Protein AF-A0A150WFU3-F1 (afdb_monomer)

Nearest PDB structures (foldseek):
  7fc0-assembly2_F  TM=8.686E-01  e=2.111E-09  Rugamonas rubra
  7tcw-assembly1_D  TM=7.951E-01  e=7.310E-10  Methylosinus trichosporium OB3b
  7dz9-assembly2_C  TM=8.161E-01  e=2.101E-08  Vibrio caribbeanicus ATCC BAA-2122
  7nmx-assembly1_A-2  TM=2.503E-01  e=7.842E+00  Homo sapiens

Organism: Bdellovibrio bacteriovorus (NCBI:txid959)

Radius of gyration: 17.4 Å; Cα contacts (8 Å, |Δi|>4): 232; chains: 1; bounding box: 44×39×45 Å

Mean predicted aligned error: 8.76 Å

Structure (mmCIF, N/CA/C/O backbone):
data_AF-A0A150WFU3-F1
#
_entry.id   AF-A0A150WFU3-F1
#
loop_
_atom_site.group_PDB
_atom_site.id
_atom_site.type_symbol
_atom_site.label_atom_id
_atom_site.label_alt_id
_atom_site.label_comp_id
_atom_site.label_asym_id
_atom_site.label_entity_id
_atom_site.label_seq_id
_atom_site.pdbx_PDB_ins_code
_atom_site.Cartn_x
_atom_site.Cartn_y
_atom_site.Cartn_z
_atom_site.occupancy
_atom_site.B_iso_or_equiv
_atom_site.auth_seq_id
_atom_site.auth_comp_id
_atom_site.auth_asym_id
_atom_site.auth_atom_id
_atom_site.pdbx_PDB_model_num
ATOM 1 N N . MET A 1 1 ? 6.825 17.235 -3.962 1.00 37.47 1 MET A N 1
ATOM 2 C CA . MET A 1 1 ? 6.723 15.772 -3.772 1.00 37.47 1 MET A CA 1
ATOM 3 C C . MET A 1 1 ? 7.008 15.110 -5.104 1.00 37.47 1 MET A C 1
ATOM 5 O O . MET A 1 1 ? 6.496 15.583 -6.111 1.00 37.47 1 MET A O 1
ATOM 9 N N . SER A 1 2 ? 7.904 14.128 -5.130 1.00 39.41 2 SER A N 1
ATOM 10 C CA . SER A 1 2 ? 8.397 13.499 -6.358 1.00 39.41 2 SER A CA 1
ATOM 11 C C . SER A 1 2 ? 7.244 12.846 -7.126 1.00 39.41 2 SER A C 1
ATOM 13 O O . SER A 1 2 ? 6.522 12.031 -6.564 1.00 39.41 2 SER A O 1
ATOM 15 N N . ASN A 1 3 ? 7.048 13.208 -8.396 1.00 45.44 3 ASN A N 1
ATOM 16 C CA . ASN A 1 3 ? 6.129 12.501 -9.288 1.00 45.44 3 ASN A CA 1
ATOM 17 C C . ASN A 1 3 ? 6.717 11.108 -9.563 1.00 45.44 3 ASN A C 1
ATOM 19 O O . ASN A 1 3 ? 7.566 10.947 -10.436 1.00 45.44 3 ASN A O 1
ATOM 23 N N . PHE A 1 4 ? 6.306 10.113 -8.775 1.00 53.28 4 PHE A N 1
ATOM 24 C CA . PHE A 1 4 ? 6.786 8.729 -8.865 1.00 53.28 4 PHE A CA 1
ATOM 25 C C . PHE A 1 4 ? 6.293 7.995 -10.124 1.00 53.28 4 PHE A C 1
ATOM 27 O O . PHE A 1 4 ? 6.728 6.880 -10.384 1.00 53.28 4 PHE A O 1
ATOM 34 N N . SER A 1 5 ? 5.392 8.599 -10.902 1.00 56.72 5 SER A N 1
ATOM 35 C CA . SER A 1 5 ? 4.585 7.912 -11.914 1.00 56.72 5 SER A CA 1
ATOM 36 C C . SER A 1 5 ? 5.323 7.534 -13.195 1.00 56.72 5 SER A C 1
ATOM 38 O O . SER A 1 5 ? 4.878 6.627 -13.890 1.00 56.72 5 SER A O 1
ATOM 40 N N . THR A 1 6 ? 6.437 8.189 -13.532 1.00 64.38 6 THR A N 1
ATOM 41 C CA . THR A 1 6 ? 6.988 8.076 -14.893 1.00 64.38 6 THR A CA 1
ATOM 42 C C . THR A 1 6 ? 7.550 6.683 -15.218 1.00 64.38 6 THR A C 1
ATOM 44 O O . THR A 1 6 ? 7.618 6.336 -16.391 1.00 64.38 6 THR A O 1
ATOM 47 N N . TYR A 1 7 ? 7.910 5.860 -14.221 1.00 76.75 7 TYR A N 1
ATOM 48 C CA . TYR A 1 7 ? 8.479 4.519 -14.443 1.00 76.75 7 TYR A CA 1
ATOM 49 C C . TYR A 1 7 ? 8.161 3.530 -13.308 1.00 76.75 7 TYR A C 1
ATOM 51 O O . TYR A 1 7 ? 9.071 2.989 -12.678 1.00 76.75 7 TYR A O 1
ATOM 59 N N . LEU A 1 8 ? 6.874 3.304 -13.022 1.00 83.94 8 LEU A N 1
ATOM 60 C CA . LEU A 1 8 ? 6.474 2.347 -11.981 1.00 83.94 8 LEU A CA 1
ATOM 61 C C . LEU A 1 8 ? 6.489 0.888 -12.439 1.00 83.94 8 LEU A C 1
ATOM 63 O O . LEU A 1 8 ? 6.702 0.040 -11.592 1.00 83.94 8 LEU A O 1
ATOM 67 N N . SER A 1 9 ? 6.326 0.579 -13.730 1.00 91.62 9 SER A N 1
ATOM 68 C CA . SER A 1 9 ? 6.284 -0.812 -14.218 1.00 91.62 9 SER A CA 1
ATOM 69 C C . SER A 1 9 ? 7.692 -1.424 -14.364 1.00 91.62 9 SER A C 1
ATOM 71 O O . SER A 1 9 ? 8.447 -1.010 -15.260 1.00 91.62 9 SER A O 1
ATOM 73 N N . PRO A 1 10 ? 8.070 -2.441 -13.558 1.00 91.81 10 PRO A N 1
ATOM 74 C CA . PRO A 1 10 ? 9.333 -3.147 -13.749 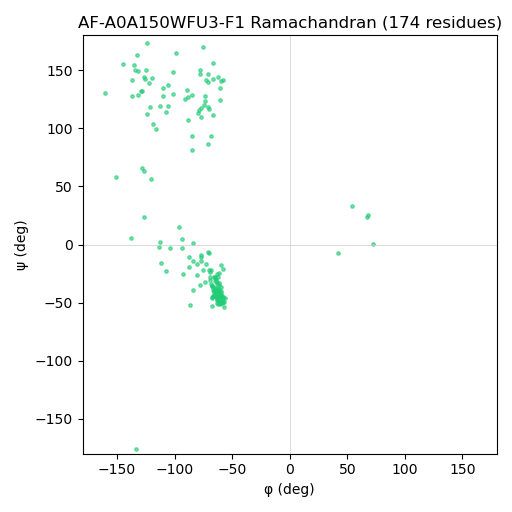1.00 91.81 10 PRO A CA 1
ATOM 75 C C . PRO A 1 10 ? 9.415 -3.885 -15.086 1.00 91.81 10 PRO A C 1
ATOM 77 O O . PRO A 1 10 ? 10.502 -3.954 -15.670 1.00 91.81 10 PRO A O 1
ATOM 80 N N . SER A 1 11 ? 8.300 -4.393 -15.622 1.00 92.38 11 SER A N 1
ATOM 81 C CA . SER A 1 11 ? 8.302 -5.024 -16.948 1.00 92.38 11 SER A CA 1
ATOM 82 C C . SER A 1 11 ? 8.646 -4.037 -18.060 1.00 92.38 11 SER A C 1
ATOM 84 O O . SER A 1 11 ? 9.511 -4.338 -18.884 1.00 92.38 11 SER A O 1
ATOM 86 N N . LYS A 1 12 ? 8.078 -2.824 -18.043 1.00 90.44 12 LYS A N 1
ATOM 87 C CA . LYS A 1 12 ? 8.449 -1.762 -18.994 1.00 90.44 12 LYS A CA 1
ATOM 88 C C . LYS A 1 12 ? 9.894 -1.303 -18.792 1.00 90.44 12 LYS A C 1
ATOM 90 O O . LYS A 1 12 ? 10.621 -1.132 -19.768 1.00 90.44 12 LYS A O 1
ATOM 95 N N . ALA A 1 13 ? 10.348 -1.180 -17.543 1.00 90.88 13 ALA A N 1
ATOM 96 C CA . ALA A 1 13 ? 11.722 -0.783 -17.228 1.00 90.88 13 ALA A CA 1
ATOM 97 C C . ALA A 1 13 ? 12.775 -1.751 -17.801 1.00 90.88 13 ALA A C 1
ATOM 99 O O . ALA A 1 13 ? 13.833 -1.317 -18.264 1.00 90.88 13 ALA A O 1
ATOM 100 N N . ARG A 1 14 ? 12.487 -3.061 -17.811 1.00 91.19 14 ARG A N 1
ATOM 101 C CA . ARG A 1 14 ? 13.379 -4.091 -18.376 1.00 91.19 14 ARG A CA 1
ATOM 102 C C . ARG A 1 14 ? 13.571 -3.971 -19.890 1.00 91.19 14 ARG A C 1
ATOM 104 O O . ARG A 1 14 ? 14.631 -4.360 -20.379 1.00 91.19 14 ARG A O 1
ATOM 111 N N . LEU A 1 15 ? 12.586 -3.427 -20.608 1.00 92.88 15 LEU A N 1
ATOM 112 C CA . LEU A 1 15 ? 12.639 -3.231 -22.062 1.00 92.88 15 LEU A CA 1
ATOM 113 C C . LEU A 1 15 ? 13.505 -2.029 -22.473 1.00 92.88 15 LEU A C 1
ATOM 115 O O . LEU A 1 15 ? 13.864 -1.900 -23.642 1.00 92.88 15 LEU A O 1
ATOM 119 N N . LEU A 1 16 ? 13.864 -1.154 -21.529 1.00 90.62 16 LEU A N 1
ATOM 120 C CA . LEU A 1 16 ? 14.696 0.015 -21.804 1.00 90.62 16 LEU A CA 1
ATOM 121 C C . LEU A 1 16 ? 16.158 -0.387 -22.096 1.00 90.62 16 LEU A C 1
ATOM 123 O O . LEU A 1 16 ? 16.684 -1.319 -21.471 1.00 90.62 16 LEU A O 1
ATOM 127 N N . PRO A 1 17 ? 16.876 0.337 -22.978 1.00 93.69 17 PRO A N 1
ATOM 128 C CA . PRO A 1 17 ? 18.274 0.040 -23.293 1.00 93.69 17 PRO A CA 1
ATOM 129 C C . PRO A 1 17 ? 19.181 0.073 -22.056 1.00 93.69 17 PRO A C 1
ATOM 131 O O . PRO A 1 17 ? 19.036 0.948 -21.198 1.00 93.69 17 PRO A O 1
ATOM 134 N N . VAL A 1 18 ? 20.145 -0.856 -21.989 1.00 85.56 18 VAL A N 1
ATOM 135 C CA . VAL A 1 18 ? 20.967 -1.166 -20.795 1.00 85.56 18 VAL A CA 1
ATOM 136 C C . VAL A 1 18 ? 21.759 0.030 -20.237 1.00 85.56 18 VAL A C 1
ATOM 138 O O . VAL A 1 18 ? 22.039 0.042 -19.048 1.00 85.56 18 VAL A O 1
ATOM 141 N N . ASN A 1 19 ? 22.012 1.080 -21.022 1.00 90.62 19 ASN A N 1
ATOM 142 C CA . ASN A 1 19 ? 22.724 2.294 -20.586 1.00 90.62 19 ASN A CA 1
ATOM 143 C C . ASN A 1 19 ? 21.941 3.590 -20.861 1.00 90.62 19 ASN A C 1
ATOM 145 O O . ASN A 1 19 ? 22.524 4.661 -21.014 1.00 90.62 19 ASN A O 1
ATOM 149 N N . SER A 1 20 ? 20.617 3.493 -20.983 1.00 92.06 20 SER A N 1
ATOM 150 C CA . SER A 1 20 ? 19.767 4.665 -21.201 1.00 92.06 20 SER A CA 1
ATOM 151 C C . SER A 1 20 ? 19.538 5.447 -19.906 1.00 92.06 20 SER A C 1
ATOM 153 O O . SER A 1 20 ? 19.506 4.884 -18.806 1.00 92.06 20 SER A O 1
ATOM 155 N N . ARG A 1 21 ? 19.338 6.762 -20.036 1.00 91.12 21 ARG A N 1
ATOM 156 C CA . ARG A 1 21 ? 18.963 7.626 -18.909 1.00 91.12 21 ARG A CA 1
ATOM 157 C C . ARG A 1 21 ? 17.639 7.165 -18.303 1.00 91.12 21 ARG A C 1
ATOM 159 O O . ARG A 1 21 ? 17.494 7.133 -17.085 1.00 91.12 21 ARG A O 1
ATOM 166 N N . GLU A 1 22 ? 16.703 6.778 -19.155 1.00 89.50 22 GLU A N 1
ATOM 167 C CA . GLU A 1 22 ? 15.372 6.290 -18.817 1.00 89.50 22 GLU A CA 1
ATOM 168 C C . GLU A 1 22 ? 15.460 5.040 -17.941 1.00 89.50 22 GLU A C 1
ATOM 170 O O . GLU A 1 22 ? 14.797 4.969 -16.910 1.00 89.50 22 GLU A O 1
ATOM 175 N N . ARG A 1 23 ? 16.341 4.087 -18.279 1.00 90.75 23 ARG A N 1
ATOM 176 C CA . ARG A 1 23 ? 16.546 2.879 -17.466 1.00 90.75 23 ARG A CA 1
ATOM 177 C C . ARG A 1 23 ? 17.123 3.190 -16.088 1.00 90.75 23 ARG A C 1
ATOM 179 O O . ARG A 1 23 ? 16.731 2.555 -15.107 1.00 90.75 23 ARG A O 1
ATOM 186 N N . SER A 1 24 ? 18.022 4.167 -15.994 1.00 90.44 24 SER A N 1
ATOM 187 C CA . SER A 1 24 ? 18.553 4.632 -14.707 1.00 90.44 24 SER A CA 1
ATOM 188 C C . SER A 1 24 ? 17.473 5.296 -13.851 1.00 90.44 24 SER A C 1
ATOM 190 O O . SER A 1 24 ? 17.380 5.005 -12.658 1.00 90.44 24 SER A O 1
ATOM 192 N N . ILE A 1 25 ? 16.617 6.130 -14.455 1.00 90.75 25 ILE A N 1
ATOM 193 C CA . ILE A 1 25 ? 15.471 6.739 -13.763 1.00 90.75 25 ILE A CA 1
ATOM 194 C C . ILE A 1 25 ? 14.511 5.646 -13.286 1.00 90.75 25 ILE A C 1
ATOM 196 O O . ILE A 1 25 ? 14.165 5.626 -12.110 1.00 90.75 25 ILE A O 1
ATOM 200 N N . ALA A 1 26 ? 14.152 4.697 -14.154 1.00 91.25 26 ALA A N 1
ATOM 201 C CA . ALA A 1 26 ? 13.279 3.583 -13.800 1.00 91.25 26 ALA A CA 1
ATOM 202 C C . ALA A 1 26 ? 13.843 2.750 -12.643 1.00 91.25 26 ALA A C 1
ATOM 204 O O . ALA A 1 26 ? 13.142 2.469 -11.677 1.00 91.25 26 ALA A O 1
ATOM 205 N N . SER A 1 27 ? 15.136 2.424 -12.678 1.00 90.81 27 SER A N 1
ATOM 206 C CA . SER A 1 27 ? 15.795 1.679 -11.597 1.00 90.81 27 SER A CA 1
ATOM 207 C C . SER A 1 27 ? 15.747 2.434 -10.263 1.00 90.81 27 SER A C 1
ATOM 209 O O . SER A 1 27 ? 15.543 1.829 -9.210 1.00 90.81 27 SER A O 1
ATOM 211 N N . HIS A 1 28 ? 15.902 3.760 -10.298 1.00 91.19 28 HIS A N 1
ATOM 212 C CA . HIS A 1 28 ? 15.775 4.604 -9.114 1.00 91.19 28 HIS A CA 1
ATOM 213 C C . HIS A 1 28 ? 14.333 4.646 -8.589 1.00 91.19 28 HIS A C 1
ATOM 215 O O . HIS A 1 28 ? 14.122 4.455 -7.392 1.00 91.19 28 HIS A O 1
ATOM 221 N N . SER A 1 29 ? 13.345 4.824 -9.471 1.00 91.12 29 SER A N 1
ATOM 222 C CA . SER A 1 29 ? 11.918 4.803 -9.125 1.00 91.12 29 SER A CA 1
ATOM 223 C C . SER A 1 29 ? 11.493 3.472 -8.502 1.00 91.12 29 SER A C 1
ATOM 225 O O . SER A 1 29 ? 10.840 3.474 -7.463 1.00 91.12 29 SER A O 1
ATOM 227 N N . LEU A 1 30 ? 11.923 2.338 -9.064 1.00 92.75 30 LEU A N 1
ATOM 228 C CA . LEU A 1 30 ? 11.625 1.008 -8.520 1.00 92.75 30 LEU A CA 1
ATOM 229 C C . LEU A 1 30 ? 12.246 0.805 -7.133 1.00 92.75 30 LEU A C 1
ATOM 231 O O . LEU A 1 30 ? 11.606 0.254 -6.242 1.00 92.75 30 LEU A O 1
ATOM 235 N N . ARG A 1 31 ? 13.471 1.298 -6.911 1.00 93.38 31 ARG A N 1
ATOM 236 C CA . ARG A 1 31 ? 14.102 1.255 -5.584 1.00 93.38 31 ARG A CA 1
ATOM 237 C C . ARG A 1 31 ? 13.358 2.120 -4.569 1.00 93.38 31 ARG A C 1
ATOM 239 O O . ARG A 1 31 ? 13.200 1.714 -3.423 1.00 93.38 31 ARG A O 1
ATOM 246 N N . GLN A 1 32 ? 12.898 3.301 -4.972 1.00 91.69 32 GLN A N 1
ATOM 247 C CA . GLN A 1 32 ? 12.064 4.132 -4.107 1.00 91.69 32 GLN A CA 1
ATOM 248 C C . GLN A 1 32 ? 10.733 3.448 -3.791 1.00 91.69 32 GLN A C 1
ATOM 250 O O . GLN A 1 32 ? 10.313 3.492 -2.644 1.00 91.69 32 GLN A O 1
ATOM 255 N N . ALA A 1 33 ? 10.100 2.790 -4.766 1.00 93.31 33 ALA A N 1
ATOM 256 C CA . ALA A 1 33 ? 8.870 2.031 -4.551 1.00 93.31 33 ALA A CA 1
ATOM 257 C C . ALA A 1 33 ? 9.077 0.850 -3.590 1.00 93.31 33 ALA A C 1
ATOM 259 O O . ALA A 1 33 ? 8.236 0.601 -2.731 1.00 93.31 33 ALA A O 1
ATOM 260 N N . TRP A 1 34 ? 10.229 0.181 -3.679 1.00 95.19 34 TRP A N 1
ATOM 261 C CA . TRP A 1 34 ? 10.625 -0.848 -2.720 1.00 95.19 34 TRP A CA 1
ATOM 262 C C . TRP A 1 34 ? 10.649 -0.295 -1.290 1.00 95.19 34 TRP A C 1
ATOM 264 O O . TRP A 1 34 ? 9.942 -0.807 -0.428 1.00 95.19 34 TRP A O 1
ATOM 274 N N . HIS A 1 35 ? 11.376 0.804 -1.057 1.00 94.31 35 HIS A N 1
ATOM 275 C CA . HIS A 1 35 ? 11.421 1.466 0.256 1.00 94.31 35 HIS A CA 1
ATOM 276 C C . HIS A 1 35 ? 10.050 2.004 0.674 1.00 94.31 35 HIS A C 1
ATOM 278 O O . HIS A 1 35 ? 9.678 1.985 1.844 1.00 94.31 35 HIS A O 1
ATOM 284 N N . TYR A 1 36 ? 9.259 2.463 -0.297 1.00 93.56 36 TYR A N 1
ATOM 285 C CA . TYR A 1 36 ? 7.923 2.972 -0.045 1.00 93.56 36 TYR A CA 1
ATOM 286 C C . TYR A 1 36 ? 7.048 1.935 0.668 1.00 93.56 36 TYR A C 1
ATOM 288 O O . TYR A 1 36 ? 6.384 2.284 1.648 1.00 93.56 36 TYR A O 1
ATOM 296 N N . ILE A 1 37 ? 7.090 0.689 0.186 1.00 94.81 37 ILE A N 1
ATOM 297 C CA . ILE A 1 37 ? 6.270 -0.424 0.668 1.00 94.81 37 ILE A CA 1
ATOM 298 C C . ILE A 1 37 ? 6.927 -1.133 1.858 1.00 94.81 37 ILE A C 1
ATOM 300 O O . ILE A 1 37 ? 6.286 -1.298 2.889 1.00 94.81 37 ILE A O 1
ATOM 304 N N . PHE A 1 38 ? 8.193 -1.537 1.748 1.00 95.81 38 PHE A N 1
ATOM 305 C CA . PHE A 1 38 ? 8.779 -2.489 2.697 1.00 95.81 38 PHE A CA 1
ATOM 306 C C . PHE A 1 38 ? 9.385 -1.867 3.956 1.00 95.81 38 PHE A C 1
ATOM 308 O O . PHE A 1 38 ? 9.511 -2.579 4.948 1.00 95.81 38 PHE A O 1
ATOM 315 N N . ASP A 1 39 ? 9.704 -0.566 3.976 1.00 94.75 39 ASP A N 1
ATOM 316 C CA . ASP A 1 39 ? 10.288 0.070 5.172 1.00 94.75 39 ASP A CA 1
ATOM 317 C C . ASP A 1 39 ? 9.349 -0.003 6.402 1.00 94.75 39 ASP A C 1
ATOM 319 O O . ASP A 1 39 ? 9.824 0.045 7.534 1.00 94.75 39 ASP A O 1
ATOM 323 N N . TYR A 1 40 ? 8.031 -0.133 6.190 1.00 91.88 40 TYR A N 1
ATOM 324 C CA . TYR A 1 40 ? 7.017 -0.243 7.252 1.00 91.88 40 TYR A CA 1
ATOM 325 C C . TYR A 1 40 ? 6.306 -1.603 7.300 1.00 91.88 40 TYR A C 1
ATOM 327 O O . TYR A 1 40 ? 5.463 -1.803 8.169 1.00 91.88 40 TYR A O 1
ATOM 335 N N . CYS A 1 41 ? 6.629 -2.524 6.387 1.00 94.75 41 CYS A N 1
ATOM 336 C CA . CYS A 1 41 ? 5.972 -3.830 6.291 1.00 94.75 41 CYS A CA 1
ATOM 337 C C . CYS A 1 41 ? 6.996 -4.984 6.268 1.00 94.75 41 CYS A C 1
ATOM 339 O O . CYS A 1 41 ? 7.154 -5.649 5.234 1.00 94.75 41 CYS A O 1
ATOM 341 N N . PRO A 1 42 ? 7.754 -5.214 7.360 1.00 94.50 42 PRO A N 1
ATOM 342 C CA . PRO A 1 42 ? 8.739 -6.290 7.410 1.00 94.50 42 PRO A CA 1
ATOM 343 C C . PRO A 1 42 ? 8.117 -7.692 7.314 1.00 94.50 42 PRO A C 1
ATOM 345 O O . PRO A 1 42 ? 8.744 -8.569 6.713 1.00 94.50 42 PRO A O 1
ATOM 348 N N . THR A 1 43 ? 6.896 -7.914 7.814 1.00 95.12 43 THR A N 1
ATOM 349 C CA . THR A 1 43 ? 6.179 -9.190 7.649 1.00 95.12 43 THR A CA 1
ATOM 350 C C . THR A 1 43 ? 5.896 -9.459 6.177 1.00 95.12 43 THR A C 1
ATOM 352 O O . THR A 1 43 ? 6.163 -10.558 5.691 1.00 95.12 43 THR A O 1
ATOM 355 N N . LEU A 1 44 ? 5.466 -8.439 5.423 1.00 95.69 44 LEU A N 1
ATOM 356 C CA . LEU A 1 44 ? 5.283 -8.561 3.974 1.00 95.69 44 LEU A CA 1
ATOM 357 C C . LEU A 1 44 ? 6.599 -8.926 3.274 1.00 95.69 44 LEU A C 1
ATOM 359 O O . LEU A 1 44 ? 6.622 -9.808 2.419 1.00 95.69 44 LEU A O 1
ATOM 363 N N . LEU A 1 45 ? 7.713 -8.284 3.642 1.00 95.88 45 LEU A N 1
ATOM 364 C CA . LEU A 1 45 ? 9.025 -8.598 3.066 1.00 95.88 45 LEU A CA 1
ATOM 365 C C . LEU A 1 45 ? 9.449 -10.048 3.358 1.00 95.88 45 LEU A C 1
ATOM 367 O O . LEU A 1 45 ? 9.985 -10.723 2.476 1.00 95.88 45 LEU A O 1
ATOM 371 N N . ALA A 1 46 ? 9.186 -10.535 4.573 1.00 94.62 46 ALA A N 1
ATOM 372 C CA . ALA A 1 46 ? 9.529 -11.890 4.998 1.00 94.62 46 ALA A CA 1
ATOM 373 C C . ALA A 1 46 ? 8.759 -12.981 4.231 1.00 94.62 46 ALA A C 1
ATOM 375 O O . ALA A 1 46 ? 9.287 -14.078 4.050 1.00 94.62 46 ALA A O 1
ATOM 376 N N . MET A 1 47 ? 7.551 -12.683 3.736 1.00 94.06 47 MET A N 1
ATOM 377 C CA . MET A 1 47 ? 6.760 -13.611 2.915 1.00 94.06 47 MET A CA 1
ATOM 378 C C . MET A 1 47 ? 7.348 -13.845 1.517 1.00 94.06 47 MET A C 1
ATOM 380 O O . MET A 1 47 ? 7.054 -14.866 0.898 1.00 94.06 47 MET A O 1
ATOM 384 N N . TYR A 1 48 ? 8.182 -12.927 1.020 1.00 91.31 48 TYR A N 1
ATOM 385 C CA . TYR A 1 48 ? 8.707 -12.954 -0.350 1.00 91.31 48 TYR A CA 1
ATOM 386 C C . TYR A 1 48 ? 10.246 -12.874 -0.380 1.00 91.31 48 TYR A C 1
ATOM 388 O O . TYR A 1 48 ? 10.821 -11.909 -0.900 1.00 91.31 48 TYR A O 1
ATOM 396 N N . PRO A 1 49 ? 10.961 -13.864 0.180 1.00 85.06 49 PRO A N 1
ATOM 397 C CA . PRO A 1 49 ? 12.418 -13.858 0.209 1.00 85.06 49 PRO A CA 1
ATOM 398 C C . PRO A 1 49 ? 13.032 -13.998 -1.200 1.00 85.06 49 PRO A C 1
ATOM 400 O O . PRO A 1 49 ? 12.411 -14.553 -2.101 1.00 85.06 49 PRO A O 1
ATOM 403 N N . PRO A 1 50 ? 14.281 -13.535 -1.413 1.00 81.62 50 PRO A N 1
ATOM 404 C CA . PRO A 1 50 ? 15.154 -12.881 -0.434 1.00 81.62 50 PRO A CA 1
ATOM 405 C C . PRO A 1 50 ? 14.963 -11.357 -0.342 1.00 81.62 50 PRO A C 1
ATOM 407 O O . PRO A 1 50 ? 15.548 -10.733 0.535 1.00 81.62 50 PRO A O 1
ATOM 410 N N . SER A 1 51 ? 14.218 -10.738 -1.264 1.00 85.88 51 SER A N 1
ATOM 411 C CA . SER A 1 51 ? 14.213 -9.276 -1.442 1.00 85.88 51 SER A CA 1
ATOM 412 C C . SER A 1 51 ? 12.838 -8.647 -1.665 1.00 85.88 51 SER A C 1
ATOM 414 O O . SER A 1 51 ? 12.773 -7.462 -1.972 1.00 85.88 51 SER A O 1
ATOM 416 N N . GLY A 1 52 ? 11.739 -9.394 -1.581 1.00 90.44 52 GLY A N 1
ATOM 417 C CA . GLY A 1 52 ? 10.390 -8.878 -1.846 1.00 90.44 52 GLY A CA 1
ATOM 418 C C . GLY A 1 52 ? 10.094 -8.612 -3.323 1.00 90.44 52 GLY A C 1
ATOM 419 O O . GLY A 1 52 ? 9.006 -8.155 -3.668 1.00 90.44 52 GLY A O 1
ATOM 420 N N . LYS A 1 53 ? 11.054 -8.879 -4.216 1.00 90.81 53 LYS A N 1
ATOM 421 C CA . LYS A 1 53 ? 10.969 -8.497 -5.628 1.00 90.81 53 LYS A CA 1
ATOM 422 C C . LYS A 1 53 ? 9.868 -9.232 -6.388 1.00 90.81 53 LYS A C 1
ATOM 424 O O . LYS A 1 53 ? 9.244 -8.629 -7.249 1.00 90.81 53 LYS A O 1
ATOM 429 N N . GLU A 1 54 ? 9.630 -10.505 -6.085 1.00 90.50 54 GLU A N 1
ATOM 430 C CA . GLU A 1 54 ? 8.599 -11.298 -6.769 1.00 90.50 54 GLU A CA 1
ATOM 431 C C . GLU A 1 54 ? 7.206 -10.704 -6.559 1.00 90.50 54 GLU A C 1
ATOM 433 O O . GLU A 1 54 ? 6.450 -10.543 -7.514 1.00 90.50 54 GLU A O 1
ATOM 438 N N . PHE A 1 55 ? 6.914 -10.278 -5.330 1.00 94.75 55 PHE A N 1
ATOM 439 C CA . PHE A 1 55 ? 5.712 -9.520 -5.022 1.00 94.75 55 PHE A CA 1
ATOM 440 C C . PHE A 1 55 ? 5.737 -8.132 -5.663 1.00 94.75 55 PHE A C 1
ATOM 442 O O . PHE A 1 55 ? 4.805 -7.764 -6.377 1.00 94.75 55 PHE A O 1
ATOM 449 N N . LEU A 1 56 ? 6.806 -7.364 -5.423 1.00 94.44 56 LEU A N 1
ATOM 450 C CA . LEU A 1 56 ? 6.869 -5.961 -5.822 1.00 94.44 56 LEU A CA 1
ATOM 451 C C . LEU A 1 56 ? 6.741 -5.796 -7.335 1.00 94.44 56 LEU A C 1
ATOM 453 O O . LEU A 1 56 ? 6.016 -4.915 -7.785 1.00 94.44 56 LEU A O 1
ATOM 457 N N . ASP A 1 57 ? 7.414 -6.639 -8.120 1.00 94.00 57 ASP A N 1
ATOM 458 C CA . ASP A 1 57 ? 7.382 -6.531 -9.573 1.00 94.00 57 ASP A CA 1
ATOM 459 C C . ASP A 1 57 ? 5.960 -6.749 -10.111 1.00 94.00 57 ASP A C 1
ATOM 461 O O . ASP A 1 57 ? 5.460 -5.940 -10.896 1.00 94.00 57 ASP A O 1
ATOM 465 N N . VAL A 1 58 ? 5.292 -7.805 -9.639 1.00 94.31 58 VAL A N 1
ATOM 466 C CA . VAL A 1 58 ? 3.917 -8.135 -10.039 1.00 94.31 58 VAL A CA 1
ATOM 467 C C . VAL A 1 58 ? 2.943 -7.053 -9.577 1.00 94.31 58 VAL A C 1
ATOM 469 O O . VAL A 1 58 ? 2.086 -6.616 -10.346 1.00 94.31 58 VAL A O 1
ATOM 472 N N . PHE A 1 59 ? 3.087 -6.586 -8.338 1.00 95.62 59 PHE A N 1
ATOM 473 C CA . PHE A 1 59 ? 2.232 -5.551 -7.773 1.00 95.62 59 PHE A CA 1
ATOM 474 C C . PHE A 1 59 ? 2.363 -4.223 -8.525 1.00 95.62 59 PHE A C 1
ATOM 476 O O . PHE A 1 59 ? 1.354 -3.613 -8.881 1.00 95.62 59 PHE A O 1
ATOM 483 N N . LEU A 1 60 ? 3.594 -3.787 -8.804 1.00 95.06 60 LEU A N 1
ATOM 484 C CA . LEU A 1 60 ? 3.852 -2.533 -9.504 1.00 95.06 60 LEU A CA 1
ATOM 485 C C . LEU A 1 60 ? 3.365 -2.565 -10.955 1.00 95.06 60 LEU A C 1
ATOM 487 O O . LEU A 1 60 ? 2.786 -1.583 -11.419 1.00 95.06 60 LEU A O 1
ATOM 491 N N . ASP A 1 61 ? 3.534 -3.691 -11.653 1.00 94.50 61 ASP A N 1
ATOM 492 C CA . ASP A 1 61 ? 2.947 -3.876 -12.982 1.00 94.50 61 ASP A CA 1
ATOM 493 C C . ASP A 1 61 ? 1.406 -3.848 -12.922 1.00 94.50 61 ASP A C 1
ATOM 495 O O . ASP A 1 61 ? 0.774 -3.226 -13.777 1.00 94.50 61 ASP A O 1
ATOM 499 N N . LYS A 1 62 ? 0.791 -4.447 -11.888 1.00 94.25 62 LYS A N 1
ATOM 500 C CA . LYS A 1 62 ? -0.669 -4.429 -11.690 1.00 94.25 62 LYS A CA 1
ATOM 501 C C . LYS A 1 62 ? -1.208 -3.011 -11.490 1.00 94.25 62 LYS A C 1
ATOM 503 O O . LYS A 1 62 ? -2.159 -2.625 -12.168 1.00 94.25 62 LYS A O 1
ATOM 508 N N . ILE A 1 63 ? -0.631 -2.237 -10.568 1.00 93.00 63 ILE A N 1
ATOM 509 C CA . ILE A 1 63 ? -1.125 -0.878 -10.287 1.00 93.00 63 ILE A CA 1
ATOM 510 C C . ILE A 1 63 ? -0.858 0.067 -11.461 1.00 93.00 63 ILE A C 1
ATOM 512 O O . ILE A 1 63 ? -1.694 0.918 -11.748 1.00 93.00 63 ILE A O 1
ATOM 516 N N . GLU A 1 64 ? 0.252 -0.109 -12.186 1.00 91.75 64 GLU A N 1
ATOM 517 C CA . GLU A 1 64 ? 0.549 0.687 -13.379 1.00 91.75 64 GLU A CA 1
ATOM 518 C C . GLU A 1 64 ? -0.446 0.393 -14.505 1.00 91.75 64 GLU A C 1
ATOM 520 O O . GLU A 1 64 ? -0.997 1.328 -15.085 1.00 91.75 64 GLU A O 1
ATOM 525 N N . ALA A 1 65 ? -0.758 -0.884 -14.750 1.00 90.94 65 ALA A N 1
ATOM 526 C CA . ALA A 1 65 ? -1.765 -1.284 -15.731 1.00 90.94 65 ALA A CA 1
ATOM 527 C C . ALA A 1 65 ? -3.170 -0.757 -15.387 1.00 90.94 65 ALA A C 1
ATOM 529 O O . ALA A 1 65 ? -3.939 -0.422 -16.286 1.00 90.94 65 ALA A O 1
ATOM 530 N N . ALA A 1 66 ? -3.490 -0.644 -14.095 1.00 89.81 66 ALA A N 1
ATOM 531 C CA . ALA A 1 66 ? -4.738 -0.063 -13.600 1.00 89.81 66 ALA A CA 1
ATOM 532 C C . ALA A 1 66 ? -4.711 1.477 -13.491 1.00 89.81 66 ALA A C 1
ATOM 534 O O . ALA A 1 66 ? -5.691 2.073 -13.049 1.00 89.81 66 ALA A O 1
ATOM 535 N N . ASN A 1 67 ? -3.608 2.135 -13.876 1.00 88.69 67 ASN A N 1
ATOM 536 C CA . ASN A 1 67 ? -3.391 3.579 -13.725 1.00 88.69 67 ASN A CA 1
ATOM 537 C C . ASN A 1 67 ? -3.580 4.087 -12.276 1.00 88.69 67 ASN A C 1
ATOM 539 O O . ASN A 1 67 ? -4.025 5.211 -12.029 1.00 88.69 67 ASN A O 1
ATOM 543 N N . ILE A 1 68 ? -3.235 3.247 -11.300 1.00 88.94 68 ILE A N 1
ATOM 544 C CA . ILE A 1 68 ? -3.286 3.556 -9.872 1.00 88.94 68 ILE A CA 1
ATOM 545 C C . ILE A 1 68 ? -1.954 4.186 -9.456 1.00 88.94 68 ILE A C 1
ATOM 547 O O . ILE A 1 68 ? -0.873 3.637 -9.672 1.00 88.94 68 ILE A O 1
ATOM 551 N N . SER A 1 69 ? -2.029 5.355 -8.821 1.00 88.31 69 SER A N 1
ATOM 552 C CA . SER A 1 69 ? -0.845 6.041 -8.294 1.00 88.31 69 SER A CA 1
ATOM 553 C C . SER A 1 69 ? -0.268 5.323 -7.070 1.00 88.31 69 SER A C 1
ATOM 555 O O . SER A 1 69 ? -1.010 4.938 -6.168 1.00 88.31 69 SER A O 1
ATOM 557 N N . LEU A 1 70 ? 1.065 5.248 -6.978 1.00 90.12 70 LEU A N 1
ATOM 558 C CA . LEU A 1 70 ? 1.765 4.785 -5.775 1.00 90.12 70 LEU A CA 1
ATOM 559 C C . LEU A 1 70 ? 1.649 5.831 -4.647 1.00 90.12 70 LEU A C 1
ATOM 561 O O . LEU A 1 70 ? 2.492 6.716 -4.502 1.00 90.12 70 LEU A O 1
ATOM 565 N N . ASN A 1 71 ? 0.569 5.751 -3.875 1.00 90.88 71 ASN A N 1
ATOM 566 C CA . ASN A 1 71 ? 0.301 6.572 -2.694 1.00 90.88 71 ASN A CA 1
ATOM 567 C C . ASN A 1 71 ? -0.171 5.689 -1.523 1.00 90.88 71 ASN A C 1
ATOM 569 O O . ASN A 1 71 ? -0.215 4.471 -1.643 1.00 90.88 71 ASN A O 1
ATOM 573 N N . TRP A 1 72 ? -0.540 6.287 -0.388 1.00 90.75 72 TRP A N 1
ATOM 574 C CA . TRP A 1 72 ? -0.898 5.553 0.836 1.00 90.75 72 TRP A CA 1
ATOM 575 C C . TRP A 1 72 ? -2.089 4.594 0.665 1.00 90.75 72 TRP A C 1
ATOM 577 O O . TRP A 1 72 ? -2.264 3.679 1.461 1.00 90.75 72 TRP A O 1
ATOM 587 N N . LYS A 1 73 ? -2.895 4.763 -0.387 1.00 90.81 73 LYS A N 1
ATOM 588 C CA . LYS A 1 73 ? -4.021 3.880 -0.694 1.00 90.81 73 LYS A CA 1
ATOM 589 C C . LYS A 1 73 ? -3.586 2.486 -1.140 1.00 90.81 73 LYS A C 1
ATOM 591 O O . LYS A 1 73 ? -4.338 1.530 -0.983 1.00 90.81 73 LYS A O 1
ATOM 596 N N . VAL A 1 74 ? -2.365 2.346 -1.662 1.00 93.19 74 VAL A N 1
ATOM 597 C CA . VAL A 1 74 ? -1.866 1.061 -2.172 1.00 93.19 74 VAL A CA 1
ATOM 598 C C . VAL A 1 74 ? -1.790 -0.015 -1.093 1.00 93.19 74 VAL A C 1
ATOM 600 O O . VAL A 1 74 ? -1.980 -1.182 -1.406 1.00 93.19 74 VAL A O 1
ATOM 603 N N . PHE A 1 75 ? -1.599 0.356 0.175 1.00 94.00 75 PHE A N 1
ATOM 604 C CA . PHE A 1 75 ? -1.565 -0.604 1.280 1.00 94.00 75 PHE A CA 1
ATOM 605 C C . PHE A 1 75 ? -2.910 -1.306 1.495 1.00 94.00 75 PHE A C 1
ATOM 607 O O . PHE A 1 75 ? -2.916 -2.471 1.877 1.00 94.00 75 PHE A O 1
ATOM 614 N N . PHE A 1 76 ? -4.040 -0.666 1.172 1.00 91.56 76 PHE A N 1
ATOM 615 C CA . PHE A 1 76 ? -5.338 -1.348 1.215 1.00 91.56 76 PHE A CA 1
ATOM 616 C C . PHE A 1 76 ? -5.527 -2.323 0.065 1.00 91.56 76 PHE A C 1
ATOM 618 O O . PHE A 1 76 ? -6.158 -3.353 0.256 1.00 91.56 76 PHE A O 1
ATOM 625 N N . ILE A 1 77 ? -4.954 -2.030 -1.106 1.00 93.62 77 ILE A N 1
ATOM 626 C CA . ILE A 1 77 ? -4.952 -2.977 -2.227 1.00 93.62 77 ILE A CA 1
ATOM 627 C C . ILE A 1 77 ? -4.179 -4.234 -1.818 1.00 93.62 77 ILE A C 1
ATOM 629 O O . ILE A 1 77 ? -4.654 -5.342 -2.034 1.00 93.62 77 ILE A O 1
ATOM 633 N N . ILE A 1 78 ? -3.015 -4.061 -1.182 1.00 95.44 78 ILE A N 1
ATOM 634 C CA . ILE A 1 78 ? -2.203 -5.178 -0.682 1.00 95.44 78 ILE A CA 1
ATOM 635 C C . ILE A 1 78 ? -2.966 -5.959 0.398 1.00 95.44 78 ILE A C 1
ATOM 637 O O . ILE A 1 78 ? -3.013 -7.185 0.346 1.00 95.44 78 ILE A O 1
ATOM 641 N N . LEU A 1 79 ? -3.598 -5.263 1.347 1.00 92.75 79 LEU A N 1
ATOM 642 C CA . LEU A 1 79 ? -4.403 -5.887 2.400 1.00 92.75 79 LEU A CA 1
ATOM 643 C C . LEU A 1 79 ? -5.541 -6.724 1.804 1.00 92.75 79 LEU A C 1
ATOM 645 O O . LEU A 1 79 ? -5.693 -7.890 2.161 1.00 92.75 79 LEU A O 1
ATOM 649 N N . ASP A 1 80 ? -6.300 -6.160 0.865 1.00 90.94 80 ASP A N 1
ATOM 650 C CA . ASP A 1 80 ? -7.408 -6.840 0.194 1.00 90.94 80 ASP A CA 1
ATOM 651 C C . ASP A 1 80 ? -6.938 -8.045 -0.639 1.00 90.94 80 ASP A C 1
ATOM 653 O O . ASP A 1 80 ? -7.546 -9.114 -0.561 1.00 90.94 80 ASP A O 1
ATOM 657 N N . ASP A 1 81 ? -5.819 -7.930 -1.364 1.00 92.31 81 ASP A N 1
ATOM 658 C CA . ASP A 1 81 ? -5.211 -9.056 -2.086 1.00 92.31 81 ASP A CA 1
ATOM 659 C C . ASP A 1 81 ? -4.871 -10.213 -1.129 1.00 92.31 81 ASP A C 1
ATOM 661 O O . ASP A 1 81 ? -5.238 -11.365 -1.377 1.00 92.31 81 ASP A O 1
ATOM 665 N N . HIS A 1 82 ? -4.199 -9.914 -0.012 1.00 93.06 82 HIS A N 1
ATOM 666 C CA . HIS A 1 82 ? -3.812 -10.915 0.984 1.00 93.06 82 HIS A CA 1
ATOM 667 C C . HIS A 1 82 ? -5.021 -11.512 1.710 1.00 93.06 82 HIS A C 1
ATOM 669 O O . HIS A 1 82 ? -5.036 -12.717 1.990 1.00 93.06 82 HIS A O 1
ATOM 675 N N . LYS A 1 83 ? -6.058 -10.704 1.958 1.00 90.00 83 LYS A N 1
ATOM 676 C CA . LYS A 1 83 ? -7.331 -11.159 2.525 1.00 90.00 83 LYS A CA 1
ATOM 677 C C . LYS A 1 83 ? -8.030 -12.137 1.584 1.00 90.00 83 LYS A C 1
ATOM 679 O O . LYS A 1 83 ? -8.376 -13.241 1.999 1.00 90.00 83 LYS A O 1
ATOM 684 N N . LYS A 1 84 ? -8.180 -11.776 0.306 1.00 89.75 84 LYS A N 1
ATOM 685 C CA . LYS A 1 84 ? -8.786 -12.633 -0.730 1.00 89.75 84 LYS A CA 1
ATOM 686 C C . LYS A 1 84 ? -8.001 -13.924 -0.947 1.00 89.75 84 LYS A C 1
ATOM 688 O O . LYS A 1 84 ? -8.600 -14.966 -1.196 1.00 89.75 84 LYS A O 1
ATOM 693 N N . ALA A 1 85 ? -6.676 -13.865 -0.828 1.00 91.75 85 ALA A N 1
ATOM 694 C CA . ALA A 1 85 ? -5.804 -15.030 -0.925 1.00 91.75 85 ALA A CA 1
ATOM 695 C C . ALA A 1 85 ? -5.797 -15.913 0.339 1.00 91.75 85 ALA A C 1
ATOM 697 O O . ALA A 1 85 ? -5.207 -16.991 0.308 1.00 91.75 85 ALA A O 1
ATOM 698 N N . GLY A 1 86 ? -6.404 -15.477 1.451 1.00 92.00 86 GLY A N 1
ATOM 699 C CA . GLY A 1 86 ? -6.365 -16.201 2.727 1.00 92.00 86 GLY A CA 1
ATOM 700 C C . GLY A 1 86 ? -4.974 -16.243 3.371 1.00 92.00 86 GLY A C 1
ATOM 701 O O . GLY A 1 86 ? -4.669 -17.168 4.116 1.00 92.00 86 GLY A O 1
ATOM 702 N N . THR A 1 87 ? -4.116 -15.267 3.058 1.00 93.69 87 THR A N 1
ATOM 703 C CA . THR A 1 87 ? -2.730 -15.174 3.562 1.00 93.69 87 THR A CA 1
ATOM 704 C C . THR A 1 87 ? -2.514 -13.988 4.501 1.00 93.69 87 THR A C 1
ATOM 706 O O . THR A 1 87 ? -1.395 -13.761 4.955 1.00 93.69 87 THR A O 1
ATOM 709 N N . LEU A 1 88 ? -3.569 -13.220 4.783 1.00 93.00 88 LEU A N 1
ATOM 710 C CA . LEU A 1 88 ? -3.520 -12.109 5.722 1.00 93.00 88 LEU A CA 1
ATOM 711 C C . LEU A 1 88 ? -3.394 -12.641 7.155 1.00 93.00 88 LEU A C 1
ATOM 713 O O . LEU A 1 88 ? -4.275 -13.351 7.638 1.00 93.00 88 LEU A O 1
ATOM 717 N N . THR A 1 89 ? -2.298 -12.291 7.821 1.00 91.94 89 THR A N 1
ATOM 718 C CA . THR A 1 89 ? -2.092 -12.518 9.256 1.00 91.94 89 THR A CA 1
ATOM 719 C C . THR A 1 89 ? -2.389 -11.245 10.043 1.00 91.94 89 THR A C 1
ATOM 721 O O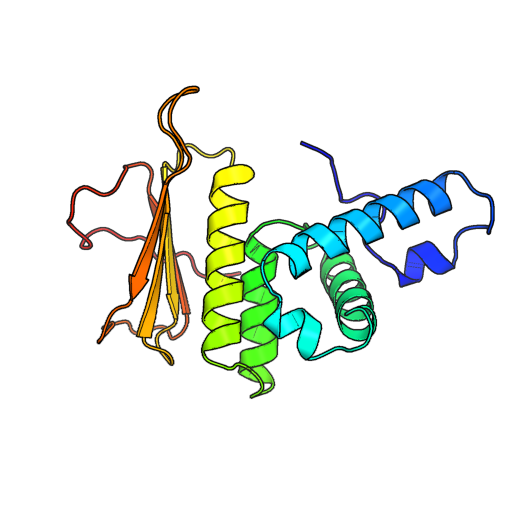 . THR A 1 89 ? -2.439 -10.154 9.472 1.00 91.94 89 THR A O 1
ATOM 724 N N . GLU A 1 90 ? -2.545 -11.382 11.360 1.00 88.69 90 GLU A N 1
ATOM 725 C CA . GLU A 1 90 ? -2.746 -10.251 12.269 1.00 88.69 90 GLU A CA 1
ATOM 726 C C . GLU A 1 90 ? -1.596 -9.229 12.173 1.00 88.69 90 GLU A C 1
ATOM 728 O O . GLU A 1 90 ? -1.838 -8.045 11.945 1.00 88.69 90 GLU A O 1
ATOM 733 N N . ASP A 1 91 ? -0.343 -9.694 12.243 1.00 90.25 91 ASP A N 1
ATOM 734 C CA . ASP A 1 91 ? 0.846 -8.835 12.142 1.00 90.25 91 ASP A CA 1
ATOM 735 C C . ASP A 1 91 ? 0.913 -8.094 10.799 1.00 90.25 91 ASP A C 1
ATOM 737 O O . ASP A 1 91 ? 1.157 -6.886 10.753 1.00 90.25 91 ASP A O 1
ATOM 741 N N . LEU A 1 92 ? 0.641 -8.798 9.692 1.00 93.44 92 LEU A N 1
ATOM 742 C CA . LEU A 1 92 ? 0.637 -8.191 8.362 1.00 93.44 92 LEU A CA 1
ATOM 743 C C . LEU A 1 92 ? -0.465 -7.132 8.238 1.00 93.44 92 LEU A C 1
ATOM 745 O O . LEU A 1 92 ? -0.246 -6.078 7.641 1.00 93.44 92 LEU A O 1
ATOM 749 N N . CYS A 1 93 ? -1.643 -7.400 8.802 1.00 91.19 93 CYS A N 1
ATOM 750 C CA . CYS A 1 93 ? -2.748 -6.451 8.819 1.00 91.19 93 CYS A CA 1
ATOM 751 C C . CYS A 1 93 ? -2.356 -5.160 9.551 1.00 91.19 93 CYS A C 1
ATOM 753 O O . CYS A 1 93 ? -2.473 -4.070 8.978 1.00 91.19 93 CYS A O 1
ATOM 7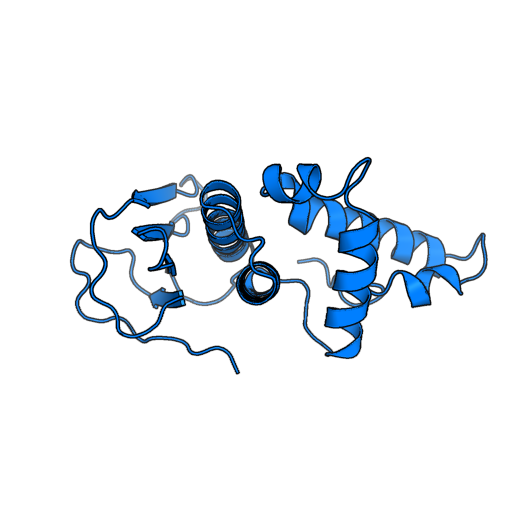55 N N . ALA A 1 94 ? -1.814 -5.284 10.766 1.00 86.94 94 ALA A N 1
ATOM 756 C CA . ALA A 1 94 ? -1.351 -4.151 11.560 1.00 86.94 94 ALA A CA 1
ATOM 757 C C . ALA A 1 94 ? -0.285 -3.325 10.821 1.00 86.94 94 ALA A C 1
ATOM 759 O O . ALA A 1 94 ? -0.392 -2.098 10.747 1.00 86.94 94 ALA A O 1
ATOM 760 N N . GLU A 1 95 ? 0.714 -3.983 10.223 1.00 92.25 95 GLU A N 1
ATOM 761 C CA . GLU A 1 95 ? 1.768 -3.322 9.445 1.00 92.25 95 GLU A CA 1
ATOM 762 C C . GLU A 1 95 ? 1.214 -2.548 8.245 1.00 92.25 95 GLU A C 1
ATOM 764 O O . GLU A 1 95 ? 1.583 -1.392 8.030 1.00 92.25 95 GLU A O 1
ATOM 769 N N . LEU A 1 96 ? 0.313 -3.154 7.464 1.00 93.69 96 LEU A N 1
ATOM 770 C CA . LEU A 1 96 ? -0.265 -2.522 6.275 1.00 93.69 96 LEU A CA 1
ATOM 771 C C . LEU A 1 96 ? -1.127 -1.311 6.643 1.00 93.69 96 LEU A C 1
ATOM 773 O O . LEU A 1 96 ? -1.000 -0.250 6.023 1.00 93.69 96 LEU A O 1
ATOM 777 N N . MET A 1 97 ? -1.969 -1.434 7.672 1.00 89.94 97 MET A N 1
ATOM 778 C CA . MET A 1 97 ? -2.767 -0.313 8.171 1.00 89.94 97 MET A CA 1
ATOM 779 C C . MET A 1 97 ? -1.863 0.807 8.710 1.00 89.94 97 MET A C 1
ATOM 781 O O . MET A 1 97 ? -2.111 1.989 8.453 1.00 89.94 97 MET A O 1
ATOM 785 N N . MET A 1 98 ? -0.791 0.4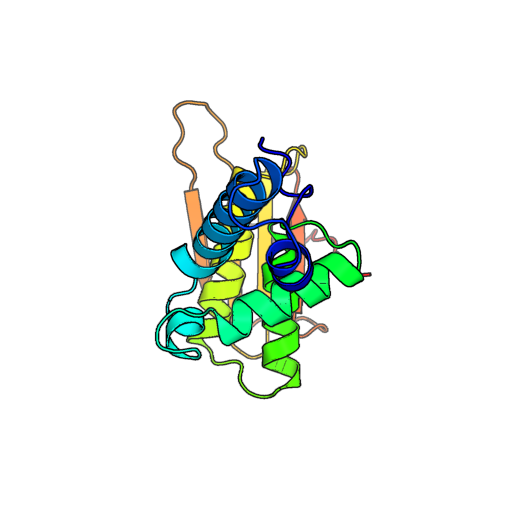59 9.430 1.00 87.25 98 MET A N 1
ATOM 786 C CA . MET A 1 98 ? 0.135 1.434 10.007 1.00 87.25 98 MET A CA 1
ATOM 787 C C . MET A 1 98 ? 0.901 2.168 8.908 1.00 87.25 98 MET A C 1
ATOM 789 O O . MET A 1 98 ? 0.987 3.398 8.926 1.00 87.25 98 MET A O 1
ATOM 793 N N . ALA A 1 99 ? 1.398 1.437 7.912 1.00 92.00 99 ALA A N 1
ATOM 794 C CA . ALA A 1 99 ? 2.071 2.005 6.755 1.00 92.00 99 ALA A CA 1
ATOM 795 C C . ALA A 1 99 ? 1.149 2.958 5.978 1.00 92.00 99 ALA A C 1
ATOM 797 O O . ALA A 1 99 ? 1.576 4.057 5.611 1.00 92.00 99 ALA A O 1
ATOM 798 N N . ALA A 1 100 ? -0.127 2.596 5.798 1.00 91.75 100 ALA A N 1
ATOM 799 C CA . ALA A 1 100 ? -1.130 3.470 5.192 1.00 91.75 100 ALA A CA 1
ATOM 800 C C . ALA A 1 100 ? -1.287 4.780 5.981 1.00 91.75 100 ALA A C 1
ATOM 802 O O . ALA A 1 100 ? -1.173 5.863 5.402 1.00 91.75 100 ALA A O 1
ATOM 803 N N . ALA A 1 101 ? -1.476 4.698 7.302 1.00 86.69 101 ALA A N 1
ATOM 804 C CA . ALA A 1 101 ? -1.634 5.869 8.163 1.00 86.69 101 ALA A CA 1
ATOM 805 C C . ALA A 1 101 ? -0.384 6.769 8.159 1.00 86.69 101 ALA A C 1
ATOM 807 O O . ALA A 1 101 ? -0.496 7.982 7.974 1.00 86.69 101 ALA A O 1
ATOM 808 N N . ILE A 1 102 ? 0.815 6.188 8.284 1.00 86.12 102 ILE A N 1
ATOM 809 C CA . ILE A 1 102 ? 2.092 6.919 8.231 1.00 86.12 102 ILE A CA 1
ATOM 810 C C . ILE A 1 102 ? 2.262 7.624 6.888 1.00 86.12 102 ILE A C 1
ATOM 812 O O . ILE A 1 102 ? 2.598 8.809 6.820 1.00 86.12 102 ILE A O 1
ATOM 816 N N . ARG A 1 103 ? 2.021 6.921 5.782 1.00 89.31 103 ARG A N 1
ATOM 817 C CA . ARG A 1 103 ? 2.164 7.520 4.453 1.00 89.31 103 ARG A CA 1
ATOM 818 C C . ARG A 1 103 ? 1.109 8.592 4.217 1.00 89.31 103 ARG A C 1
ATOM 820 O O . ARG A 1 103 ? 1.440 9.607 3.601 1.00 89.31 103 ARG A O 1
ATOM 827 N N . TRP A 1 104 ? -0.107 8.425 4.729 1.00 88.44 104 TRP A N 1
ATOM 828 C CA . TRP A 1 104 ? -1.139 9.456 4.683 1.00 88.44 104 TRP A CA 1
ATOM 829 C C . TRP A 1 104 ? -0.697 10.726 5.424 1.00 88.44 104 TRP A C 1
ATOM 831 O O . TRP A 1 104 ? -0.692 11.795 4.815 1.00 88.44 104 TRP A O 1
ATOM 841 N N . THR A 1 105 ? -0.204 10.639 6.667 1.00 80.94 105 THR A N 1
ATOM 842 C CA . THR A 1 105 ? 0.231 11.843 7.414 1.00 80.94 105 THR A CA 1
ATOM 843 C C . THR A 1 105 ? 1.406 12.567 6.751 1.00 80.94 105 THR A C 1
ATOM 845 O O . THR A 1 105 ? 1.596 13.767 6.947 1.00 80.94 105 THR A O 1
ATOM 848 N N . ILE A 1 106 ? 2.223 11.856 5.966 1.00 82.50 106 ILE A N 1
ATOM 849 C CA . ILE A 1 106 ? 3.358 12.432 5.234 1.00 82.50 106 ILE A CA 1
ATOM 850 C C . ILE A 1 106 ? 2.936 13.045 3.895 1.00 82.50 106 ILE A C 1
ATOM 852 O O . ILE A 1 106 ? 3.502 14.063 3.498 1.00 82.50 106 ILE A O 1
ATOM 856 N N . SER A 1 107 ? 2.015 12.406 3.174 1.00 81.88 107 SER A N 1
ATOM 857 C CA . SER A 1 107 ? 1.767 12.697 1.756 1.00 81.88 107 SER A CA 1
ATOM 858 C C . SER A 1 107 ? 0.418 13.339 1.453 1.00 81.88 107 SER A C 1
ATOM 860 O O . SER A 1 107 ? 0.239 13.888 0.367 1.00 81.88 107 SER A O 1
ATOM 862 N N . ASP A 1 108 ? -0.530 13.296 2.384 1.00 81.88 108 ASP A N 1
ATOM 863 C CA . ASP A 1 108 ? -1.845 13.878 2.177 1.00 81.88 108 ASP A CA 1
ATOM 864 C C . ASP A 1 108 ? -1.808 15.407 2.318 1.00 81.88 108 ASP A C 1
ATOM 866 O O . ASP A 1 108 ? -1.515 15.957 3.382 1.00 81.88 108 ASP A O 1
ATOM 870 N N . LEU A 1 109 ? -2.142 16.098 1.227 1.00 79.88 109 LEU A N 1
ATOM 871 C CA . LEU A 1 109 ? -2.147 17.563 1.141 1.00 79.88 109 LEU A CA 1
ATOM 872 C C . LEU A 1 109 ? -3.519 18.178 1.449 1.00 79.88 109 LEU A C 1
ATOM 874 O O . LEU A 1 109 ? -3.706 19.386 1.295 1.00 79.88 109 LEU A O 1
ATOM 878 N N . THR A 1 110 ? -4.502 17.364 1.840 1.00 79.69 110 THR A N 1
ATOM 879 C CA . THR A 1 110 ? -5.835 17.868 2.169 1.00 79.69 110 THR A CA 1
ATOM 880 C C . THR A 1 110 ? -5.837 18.549 3.537 1.00 79.69 110 THR A C 1
ATOM 882 O O . THR A 1 110 ? -4.893 18.444 4.324 1.00 79.69 110 THR A O 1
ATOM 885 N N . LYS A 1 111 ? -6.948 19.226 3.848 1.00 76.94 111 LYS A N 1
ATOM 886 C CA . LYS A 1 111 ? -7.180 19.830 5.167 1.00 76.94 111 LYS A CA 1
ATOM 887 C C . LYS A 1 111 ? -7.431 18.799 6.272 1.00 76.94 111 LYS A C 1
ATOM 889 O O . LYS A 1 111 ? -7.531 19.200 7.429 1.00 76.94 111 LYS A O 1
ATOM 894 N N . ALA A 1 112 ? -7.549 17.514 5.931 1.00 76.81 112 ALA A N 1
ATOM 895 C CA . ALA A 1 112 ? -7.737 16.461 6.911 1.00 76.81 112 ALA A CA 1
ATOM 896 C C . ALA A 1 112 ? -6.553 16.417 7.892 1.00 76.81 112 ALA A C 1
ATOM 898 O O . ALA A 1 112 ? -5.394 16.523 7.488 1.00 76.81 112 ALA A O 1
ATOM 899 N N . GLN A 1 113 ? -6.876 16.312 9.178 1.00 78.75 113 GLN A N 1
ATOM 900 C CA . GLN A 1 113 ? -5.963 16.335 10.320 1.00 78.75 113 GLN A CA 1
ATOM 901 C C . GLN A 1 113 ? -5.808 14.959 10.961 1.00 78.75 113 GLN A C 1
ATOM 903 O O . GLN A 1 113 ? -4.774 14.698 11.572 1.00 78.75 113 GLN A O 1
ATOM 908 N N . SER A 1 114 ? -6.785 14.072 10.769 1.00 78.69 114 SER A N 1
ATOM 909 C CA . SER A 1 114 ? -6.724 12.683 11.212 1.00 78.69 114 SER A CA 1
ATOM 910 C C . SER A 1 114 ? -7.192 11.704 10.128 1.00 78.69 114 SER A C 1
ATOM 912 O O . SER A 1 114 ? -8.016 12.042 9.274 1.00 78.69 114 SER A O 1
ATOM 914 N N . ILE A 1 115 ? -6.639 10.495 10.163 1.00 80.44 115 ILE A N 1
ATOM 915 C CA . ILE A 1 115 ? -7.118 9.306 9.458 1.00 80.44 115 ILE A CA 1
ATOM 916 C C . ILE A 1 115 ? -7.375 8.237 10.499 1.00 80.44 115 ILE A C 1
ATOM 918 O O . ILE A 1 115 ? -6.551 8.056 11.399 1.00 80.44 115 ILE A O 1
ATOM 922 N N . PHE A 1 116 ? -8.458 7.484 10.357 1.00 82.12 116 PHE A N 1
ATOM 923 C CA . PHE A 1 116 ? -8.541 6.233 11.085 1.00 82.12 116 PHE A CA 1
ATOM 924 C C . PHE A 1 116 ? -9.083 5.092 10.277 1.00 82.12 116 PHE A C 1
ATOM 926 O O . PHE A 1 116 ? -9.910 5.249 9.385 1.00 82.12 116 PHE A O 1
ATOM 933 N N . ILE A 1 117 ? -8.461 3.962 10.550 1.00 83.38 117 ILE A N 1
ATOM 934 C CA . ILE A 1 117 ? -8.468 2.768 9.739 1.00 83.38 117 ILE A CA 1
ATOM 935 C C . ILE A 1 117 ? -8.861 1.652 10.676 1.00 83.38 117 ILE A C 1
ATOM 937 O O . ILE A 1 117 ? -8.283 1.542 11.753 1.00 83.38 117 ILE A O 1
ATOM 941 N N . VAL A 1 118 ? -9.808 0.837 10.252 1.00 80.75 118 VAL A N 1
ATOM 942 C CA . VAL A 1 118 ? -10.325 -0.285 11.016 1.00 80.75 118 VAL A CA 1
ATOM 943 C C . VAL A 1 118 ? -10.303 -1.531 10.162 1.00 80.75 118 VAL A C 1
ATOM 945 O O . VAL A 1 118 ? -10.818 -1.512 9.044 1.00 80.75 118 VAL A O 1
ATOM 948 N N . GLU A 1 119 ? -9.778 -2.612 10.727 1.00 81.94 119 GLU A N 1
ATOM 949 C CA . GLU A 1 119 ? -9.956 -3.967 10.222 1.00 81.94 119 GLU A CA 1
ATOM 950 C C . GLU A 1 119 ? -10.611 -4.820 11.316 1.00 81.94 119 GLU A C 1
ATOM 952 O O . GLU A 1 119 ? -10.107 -4.966 12.431 1.00 81.94 119 GLU A O 1
ATOM 957 N N . LYS A 1 120 ? -11.807 -5.321 11.008 1.00 76.31 120 LYS A N 1
ATOM 958 C CA . LYS A 1 120 ? -12.699 -5.957 11.975 1.00 76.31 120 LYS A CA 1
ATOM 959 C C . LYS A 1 120 ? -12.289 -7.387 12.309 1.00 76.31 120 LYS A C 1
ATOM 961 O O . LYS A 1 120 ? -12.504 -7.812 13.440 1.00 76.31 120 LYS A O 1
ATOM 966 N N . ASN A 1 121 ? -11.747 -8.134 11.347 1.00 76.19 121 ASN A N 1
ATOM 967 C CA . ASN A 1 121 ? -11.437 -9.552 11.539 1.00 76.19 121 ASN A CA 1
ATOM 968 C C . ASN A 1 121 ? -10.357 -9.754 12.605 1.00 76.19 121 ASN A C 1
ATOM 970 O O . ASN A 1 121 ? -10.402 -10.755 13.318 1.00 76.19 121 ASN A O 1
ATOM 974 N N . PHE A 1 122 ? -9.446 -8.789 12.745 1.00 76.81 122 PHE A N 1
ATOM 975 C CA . PHE A 1 122 ? -8.427 -8.773 13.796 1.00 76.81 122 PHE A CA 1
ATOM 976 C C . PHE A 1 122 ? -8.716 -7.788 14.941 1.00 76.81 122 PHE A C 1
ATOM 978 O O . PHE A 1 122 ? -7.955 -7.737 15.901 1.00 76.81 122 PHE A O 1
ATOM 985 N N . GLY A 1 123 ? -9.800 -7.004 14.879 1.00 70.75 123 GLY A N 1
ATOM 986 C CA . GLY A 1 123 ? -10.112 -5.989 15.900 1.00 70.75 123 GLY A CA 1
ATOM 987 C C . GLY A 1 123 ? -9.113 -4.824 15.932 1.00 70.75 123 GLY A C 1
ATOM 988 O O . GLY A 1 123 ? -8.928 -4.155 16.948 1.00 70.75 123 GLY A O 1
ATOM 989 N N . HIS A 1 124 ? -8.421 -4.565 14.827 1.00 71.94 124 HIS A N 1
ATOM 990 C CA . HIS A 1 124 ? -7.405 -3.522 14.777 1.00 71.94 124 HIS A CA 1
ATOM 991 C C . HIS A 1 124 ? -8.021 -2.187 14.379 1.00 71.94 124 HIS A C 1
ATOM 993 O O . HIS A 1 124 ? -8.721 -2.103 13.370 1.00 71.94 124 HIS A O 1
ATOM 999 N N . SER A 1 125 ? -7.673 -1.126 15.112 1.00 75.19 125 SER A N 1
AT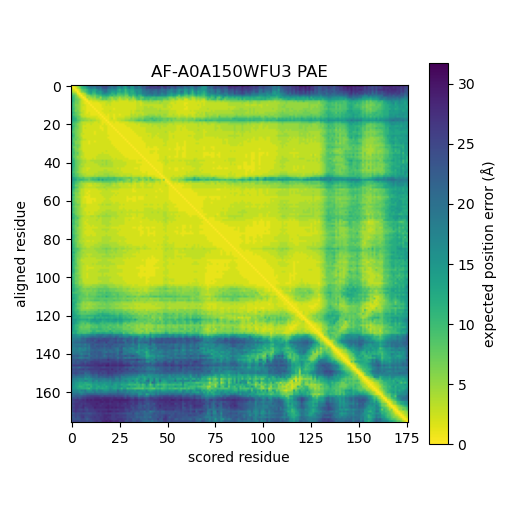OM 1000 C CA . SER A 1 125 ? -7.817 0.240 14.614 1.00 75.19 125 SER A CA 1
ATOM 1001 C C . SER A 1 125 ? -6.508 1.006 14.679 1.00 75.19 125 SER A C 1
ATOM 1003 O O . SER A 1 125 ? -5.650 0.812 15.541 1.00 75.19 125 SER A O 1
ATOM 1005 N N . ILE A 1 126 ? -6.352 1.946 13.760 1.00 76.81 126 ILE A N 1
ATOM 1006 C CA . ILE A 1 126 ? -5.204 2.840 13.731 1.00 76.81 126 ILE A CA 1
ATOM 1007 C C . ILE A 1 126 ? -5.705 4.256 13.566 1.00 76.81 126 ILE A C 1
ATOM 1009 O O . ILE A 1 126 ? -6.458 4.531 12.638 1.00 76.81 126 ILE A O 1
ATOM 1013 N N . LEU A 1 127 ? -5.243 5.147 14.445 1.00 77.62 127 LEU A N 1
ATOM 1014 C CA . LEU A 1 127 ? -5.420 6.584 14.335 1.00 77.62 127 LEU A CA 1
ATOM 1015 C C . LEU A 1 127 ? -4.088 7.245 13.957 1.00 77.62 127 LEU A C 1
ATOM 1017 O O . LEU A 1 127 ? -3.121 7.260 14.724 1.00 77.62 127 LEU A O 1
ATOM 1021 N N . GLY A 1 128 ? -4.040 7.822 12.761 1.00 76.44 128 GLY A N 1
ATOM 1022 C CA . GLY A 1 128 ? -2.951 8.696 12.338 1.00 76.44 128 GLY A CA 1
ATOM 1023 C C . GLY A 1 128 ? -3.369 10.155 12.450 1.00 76.44 128 GLY A C 1
ATOM 1024 O O . GLY A 1 128 ? -4.402 10.531 11.905 1.00 76.44 128 GLY A O 1
ATOM 1025 N N . GLU A 1 129 ? -2.562 10.995 13.095 1.00 75.69 129 GLU A N 1
ATOM 1026 C CA . GLU A 1 129 ? -2.796 12.440 13.153 1.00 75.69 129 GLU A CA 1
ATOM 1027 C C . GLU A 1 129 ? -1.622 13.208 12.539 1.00 75.69 129 GLU A C 1
ATOM 1029 O O . GLU A 1 129 ? -0.454 12.829 12.656 1.00 75.69 129 GLU A O 1
ATOM 1034 N N . LYS A 1 130 ? -1.928 14.304 11.841 1.00 75.75 130 LYS A N 1
ATOM 1035 C CA . LYS A 1 130 ? -0.902 15.220 11.338 1.00 75.75 130 LYS A CA 1
ATOM 1036 C C . LYS A 1 130 ? -0.403 16.116 12.473 1.00 75.75 130 LYS A C 1
ATOM 1038 O O . LYS A 1 130 ? -1.168 16.513 13.355 1.00 75.75 130 LYS A O 1
ATOM 1043 N N . ALA A 1 131 ? 0.877 16.478 12.422 1.00 68.00 131 ALA A N 1
ATOM 1044 C CA . ALA A 1 131 ? 1.449 17.535 13.257 1.00 68.00 131 ALA A CA 1
ATOM 1045 C C . ALA A 1 131 ? 0.728 18.877 12.996 1.00 68.00 131 ALA A C 1
ATOM 1047 O O . ALA A 1 131 ? 0.370 19.160 11.852 1.00 68.00 131 ALA A O 1
ATOM 1048 N N . ALA A 1 132 ? 0.483 19.684 14.036 1.00 60.38 132 ALA A N 1
ATOM 1049 C CA . ALA A 1 132 ? -0.262 20.946 13.925 1.00 60.38 132 ALA A CA 1
ATOM 1050 C C . ALA A 1 132 ? 0.676 22.128 13.691 1.00 60.38 132 ALA A C 1
ATOM 1052 O O . ALA A 1 132 ? 0.259 23.126 13.104 1.00 60.38 132 ALA A O 1
ATOM 1053 N N . GLY A 1 133 ? 1.933 22.007 14.119 1.00 56.91 133 GLY A N 1
ATOM 1054 C CA . GLY A 1 133 ? 3.001 22.969 13.884 1.00 56.91 133 GLY A CA 1
ATOM 1055 C C . GLY A 1 133 ? 4.222 22.362 13.192 1.00 56.91 133 GLY A C 1
ATOM 1056 O O . GLY A 1 133 ? 4.318 21.155 12.993 1.00 56.91 133 GLY A O 1
ATOM 1057 N N . ILE A 1 134 ? 5.168 23.233 12.829 1.00 51.78 134 ILE A N 1
ATOM 1058 C CA . ILE A 1 134 ? 6.484 22.856 12.278 1.00 51.78 134 ILE A CA 1
ATOM 1059 C C . ILE A 1 134 ? 7.362 22.189 13.350 1.00 51.78 134 ILE A C 1
ATOM 1061 O O . ILE A 1 134 ? 8.161 21.320 13.016 1.00 51.78 134 ILE A O 1
ATOM 1065 N N . ASP A 1 135 ? 7.168 22.575 14.613 1.00 49.16 135 ASP A N 1
ATOM 1066 C CA . ASP A 1 135 ? 7.895 22.053 15.777 1.00 49.16 135 ASP A CA 1
ATOM 1067 C C . ASP A 1 135 ? 7.171 20.881 16.464 1.00 49.16 135 ASP A C 1
ATOM 1069 O O . ASP A 1 135 ? 7.687 20.318 17.427 1.00 49.16 135 ASP A O 1
ATOM 1073 N N . ASP A 1 136 ? 5.978 20.513 15.986 1.00 53.28 136 ASP A N 1
ATOM 1074 C CA . ASP A 1 136 ? 5.240 19.370 16.516 1.00 53.28 136 ASP A CA 1
ATOM 1075 C C . ASP A 1 136 ? 5.727 18.087 15.843 1.00 53.28 136 ASP A C 1
ATOM 1077 O O . ASP A 1 136 ? 5.712 17.959 14.612 1.00 53.28 136 ASP A O 1
ATOM 1081 N N . ASP A 1 137 ? 6.070 17.089 16.651 1.00 51.78 137 ASP A N 1
ATOM 1082 C CA . ASP A 1 137 ? 6.263 15.741 16.139 1.00 51.78 137 ASP A CA 1
ATOM 1083 C C . ASP A 1 137 ? 4.953 15.212 15.540 1.00 51.78 137 ASP A C 1
ATOM 1085 O O . ASP A 1 137 ? 3.846 15.454 16.032 1.00 51.78 137 ASP A O 1
ATOM 1089 N N . LYS A 1 138 ? 5.071 14.442 14.455 1.00 54.94 138 LYS A N 1
ATOM 1090 C CA . LYS A 1 138 ? 3.939 13.668 13.937 1.00 54.94 138 LYS A CA 1
ATOM 1091 C C . LYS A 1 138 ? 3.598 12.598 14.965 1.00 54.94 138 LYS A C 1
ATOM 1093 O O . LYS A 1 138 ? 4.377 11.669 15.169 1.00 54.94 138 LYS A O 1
ATOM 1098 N N . THR A 1 139 ? 2.443 12.725 15.601 1.00 55.53 139 THR A N 1
ATOM 1099 C CA . THR A 1 139 ? 1.976 11.766 16.599 1.00 55.53 139 THR A CA 1
ATOM 1100 C C . THR A 1 139 ? 1.135 10.684 15.940 1.00 55.53 139 THR A C 1
ATOM 1102 O O . THR A 1 139 ? 0.140 10.955 15.269 1.00 55.53 139 THR A O 1
ATOM 1105 N N . PHE A 1 140 ? 1.526 9.434 16.161 1.00 52.88 140 PHE A N 1
ATOM 1106 C CA . PHE A 1 140 ? 0.772 8.261 15.738 1.00 52.88 140 PHE A CA 1
ATOM 1107 C C . PHE A 1 140 ? 0.209 7.584 16.976 1.00 52.88 140 PHE A C 1
ATOM 1109 O O . PHE A 1 140 ? 0.956 7.296 17.912 1.00 52.88 140 PHE A O 1
ATOM 1116 N N . LYS A 1 141 ? -1.097 7.320 16.981 1.00 56.44 141 LYS A N 1
ATOM 1117 C CA . LYS A 1 141 ? -1.735 6.564 18.053 1.00 56.44 141 LYS A CA 1
ATOM 1118 C C . LYS A 1 141 ? -2.339 5.301 17.458 1.00 56.44 141 LYS A C 1
ATOM 1120 O O . LYS A 1 141 ? -3.383 5.325 16.816 1.00 56.44 141 LYS A O 1
ATOM 1125 N N . VAL A 1 142 ? -1.675 4.174 17.677 1.00 54.06 142 VAL A N 1
ATOM 1126 C CA . VAL A 1 142 ? -2.300 2.872 17.431 1.00 54.06 142 VAL A CA 1
ATOM 1127 C C . VAL A 1 142 ? -3.313 2.649 18.548 1.00 54.06 142 VAL A C 1
ATOM 1129 O O . VAL A 1 142 ? -2.957 2.739 19.724 1.00 54.06 142 VAL A O 1
ATOM 1132 N N . ILE A 1 143 ? -4.574 2.424 18.187 1.00 55.53 143 ILE A N 1
ATOM 1133 C CA . ILE A 1 143 ? -5.641 2.143 19.148 1.00 55.53 143 ILE A CA 1
ATOM 1134 C C . ILE A 1 143 ? -6.116 0.726 18.858 1.00 55.53 143 ILE A C 1
ATOM 1136 O O . ILE A 1 143 ? -6.882 0.498 17.932 1.00 55.53 143 ILE A O 1
ATOM 1140 N N . LEU A 1 144 ? -5.644 -0.237 19.639 1.00 49.47 144 LEU A N 1
ATOM 1141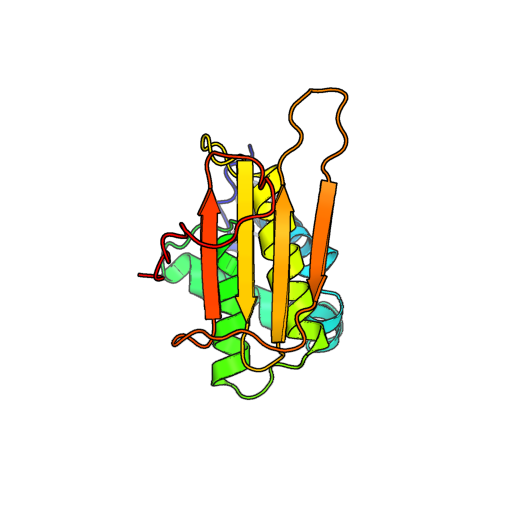 C CA . LEU A 1 144 ? -6.172 -1.596 19.577 1.00 49.47 144 LEU A CA 1
ATOM 1142 C C . LEU A 1 144 ? -7.552 -1.595 20.244 1.00 49.47 144 LEU A C 1
ATOM 1144 O O . LEU A 1 144 ? -7.687 -1.077 21.355 1.00 49.47 144 LEU A O 1
ATOM 1148 N N . HIS A 1 145 ? -8.571 -2.116 19.562 1.00 51.31 145 HIS A N 1
ATOM 1149 C CA . HIS A 1 145 ? -9.911 -2.247 20.128 1.00 51.31 145 HIS A CA 1
ATOM 1150 C C . HIS A 1 145 ? -10.215 -3.720 20.368 1.00 51.31 145 HIS A C 1
ATOM 1152 O O . HIS A 1 145 ? -10.051 -4.548 19.483 1.00 51.31 145 HIS A O 1
ATOM 1158 N N . ASP A 1 146 ? -10.766 -4.041 21.534 1.00 39.03 146 ASP A N 1
ATOM 1159 C CA . ASP A 1 146 ? -11.214 -5.409 21.815 1.00 39.03 146 ASP A CA 1
ATOM 1160 C C . ASP A 1 146 ? -12.496 -5.777 21.037 1.00 39.03 146 ASP A C 1
ATOM 1162 O O . ASP A 1 146 ? -12.858 -6.948 20.938 1.00 39.03 146 ASP A O 1
ATOM 1166 N N . ASN A 1 147 ? -13.223 -4.781 20.506 1.00 43.12 147 ASN A N 1
ATOM 1167 C CA . ASN A 1 147 ? -14.438 -4.984 19.718 1.00 43.12 147 ASN A CA 1
ATOM 1168 C C . ASN A 1 147 ? -14.767 -3.751 18.864 1.00 43.12 147 ASN A C 1
ATOM 1170 O O . ASN A 1 147 ? -14.819 -2.635 19.387 1.00 43.12 147 ASN A O 1
ATOM 1174 N N . ILE A 1 148 ? -15.030 -3.948 17.569 1.00 52.75 148 ILE A N 1
ATOM 1175 C CA . ILE A 1 148 ? -15.462 -2.877 16.661 1.00 52.75 148 ILE A CA 1
ATOM 1176 C C . ILE A 1 148 ? -16.786 -3.265 16.013 1.00 52.75 148 ILE A C 1
ATOM 1178 O O . ILE A 1 148 ? -16.864 -4.180 15.188 1.00 52.75 148 ILE A O 1
ATOM 1182 N N . ASP A 1 149 ? -17.832 -2.533 16.385 1.00 51.06 149 ASP A N 1
ATOM 1183 C CA . ASP A 1 149 ? -19.188 -2.744 15.894 1.00 51.06 149 ASP A CA 1
ATOM 1184 C C . ASP A 1 149 ? -19.366 -2.008 14.554 1.00 51.06 149 ASP A C 1
ATOM 1186 O O . ASP A 1 149 ? -19.818 -0.866 14.487 1.00 51.06 149 ASP A O 1
ATOM 1190 N N . SER A 1 150 ? -18.907 -2.632 13.465 1.00 52.78 150 SER A N 1
ATOM 1191 C CA . SER A 1 150 ? -19.077 -2.113 12.101 1.00 52.78 150 SER A CA 1
ATOM 1192 C C . SER A 1 150 ? -19.590 -3.188 11.140 1.00 52.78 150 SER A C 1
ATOM 1194 O O . SER A 1 150 ? -19.325 -4.383 11.309 1.00 52.78 150 SER A O 1
ATOM 1196 N N . THR A 1 151 ? -20.358 -2.775 10.129 1.00 49.00 151 THR A N 1
ATOM 1197 C CA . THR A 1 151 ? -20.921 -3.681 9.111 1.00 49.00 151 THR A CA 1
ATOM 1198 C C . THR A 1 151 ? -19.924 -4.060 8.016 1.00 49.00 151 THR A C 1
ATOM 1200 O O . THR A 1 151 ? -20.161 -5.040 7.318 1.00 49.00 151 THR A O 1
ATOM 1203 N N . ASN A 1 152 ? -18.824 -3.313 7.871 1.00 54.91 152 ASN A N 1
ATOM 1204 C CA . ASN A 1 152 ? -17.785 -3.559 6.872 1.00 54.91 152 ASN A CA 1
ATOM 1205 C C . ASN A 1 152 ? -16.539 -4.150 7.534 1.00 54.91 152 ASN A C 1
ATOM 1207 O O . ASN A 1 152 ? -16.094 -3.666 8.569 1.00 54.91 152 ASN A O 1
ATOM 12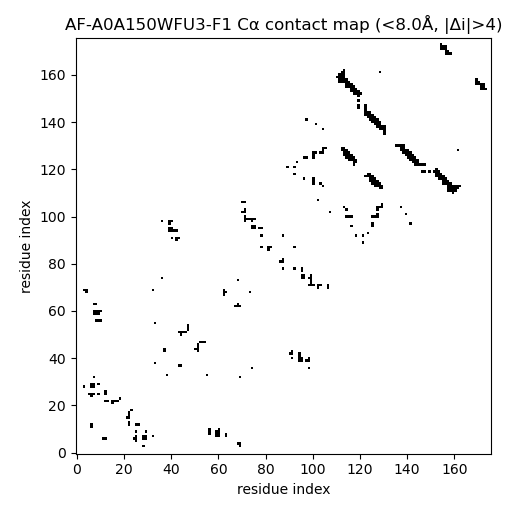11 N N . ASP A 1 153 ? -15.936 -5.153 6.902 1.00 63.91 153 ASP A N 1
ATOM 1212 C CA . ASP A 1 153 ? -14.753 -5.813 7.459 1.00 63.91 153 ASP A CA 1
ATOM 1213 C C . ASP A 1 153 ? -13.492 -4.932 7.461 1.00 63.91 153 ASP A C 1
ATOM 1215 O O . ASP A 1 153 ? -12.608 -5.126 8.287 1.00 63.91 153 ASP A O 1
ATOM 1219 N N . LEU A 1 154 ? -13.394 -3.991 6.520 1.00 63.16 154 LEU A N 1
ATOM 1220 C CA . LEU A 1 154 ? -12.335 -2.989 6.438 1.00 63.16 154 LEU A CA 1
ATOM 1221 C C . LEU A 1 154 ? -12.990 -1.653 6.102 1.00 63.16 154 LEU A C 1
ATOM 1223 O O . LEU A 1 154 ? -13.728 -1.555 5.118 1.00 63.16 154 LEU A O 1
ATOM 1227 N N . PHE A 1 155 ? -12.705 -0.621 6.885 1.00 68.31 155 PHE A N 1
ATOM 1228 C CA . PHE A 1 155 ? -13.098 0.739 6.541 1.00 68.31 155 PHE A CA 1
ATOM 1229 C C . PHE A 1 155 ? -12.047 1.740 7.004 1.00 68.31 155 PHE A C 1
ATOM 1231 O O . PHE A 1 155 ? -11.287 1.494 7.938 1.00 68.31 155 PHE A O 1
ATOM 1238 N N . PHE A 1 156 ? -12.006 2.893 6.348 1.00 65.31 156 PHE A N 1
ATOM 1239 C CA . PHE A 1 156 ? -11.260 4.037 6.842 1.00 65.31 156 PHE A CA 1
ATOM 1240 C C . PHE A 1 156 ? -12.108 5.299 6.702 1.00 65.31 156 PHE A C 1
ATOM 1242 O O . PHE A 1 156 ? -12.990 5.388 5.844 1.00 65.31 156 PHE A O 1
ATOM 1249 N N . SER A 1 157 ? -11.819 6.287 7.537 1.00 66.94 157 SER A N 1
ATOM 1250 C CA . SER A 1 157 ? -12.300 7.651 7.362 1.00 66.94 157 SER A CA 1
ATOM 1251 C C . SER A 1 157 ? -11.149 8.634 7.552 1.00 66.94 157 SER A C 1
ATOM 1253 O O . SER A 1 157 ? -10.100 8.308 8.117 1.00 66.94 157 SER A O 1
ATOM 1255 N N . VAL A 1 158 ? -11.360 9.857 7.082 1.00 65.88 158 VAL A N 1
ATOM 1256 C CA . VAL A 1 158 ? -10.483 10.996 7.347 1.00 65.88 158 VAL A CA 1
ATOM 1257 C C . VAL A 1 158 ? -11.317 12.135 7.919 1.00 65.88 158 VAL A C 1
ATOM 1259 O O . VAL A 1 158 ? -12.446 12.350 7.484 1.00 65.88 158 VAL A O 1
ATOM 1262 N N . SER A 1 159 ? -10.767 12.886 8.872 1.00 66.38 159 SER A N 1
ATOM 1263 C CA . SER A 1 159 ? -11.449 14.029 9.486 1.00 66.38 159 SER A CA 1
ATOM 1264 C C . SER A 1 159 ? -10.603 15.296 9.412 1.00 66.38 159 SER A C 1
ATOM 1266 O O . SER A 1 159 ? -9.377 15.265 9.525 1.00 66.38 159 SER A O 1
ATOM 1268 N N . THR A 1 160 ? -11.260 16.443 9.219 1.00 63.84 160 THR A N 1
ATOM 1269 C CA . THR A 1 160 ? -10.644 17.782 9.253 1.00 63.84 160 THR A CA 1
ATOM 1270 C C . THR A 1 160 ? -10.360 18.289 10.661 1.00 63.84 160 THR A C 1
ATOM 1272 O O . THR A 1 160 ? -9.676 19.299 10.808 1.00 63.84 160 THR A O 1
ATOM 1275 N N . SER A 1 161 ? -10.867 17.616 11.691 1.00 60.38 161 SER A N 1
ATOM 1276 C CA . SER A 1 161 ? -10.526 17.883 13.085 1.00 60.38 161 SER A CA 1
ATOM 1277 C C . SER A 1 161 ? -9.512 16.860 13.599 1.00 60.38 161 SER A C 1
ATOM 1279 O O . SER A 1 161 ? -9.493 15.694 13.192 1.00 60.38 161 SER A O 1
ATOM 1281 N N . ARG A 1 162 ? -8.652 17.310 14.518 1.00 60.44 162 ARG A N 1
ATOM 1282 C CA . ARG A 1 162 ? -7.981 16.400 15.452 1.00 60.44 162 ARG A CA 1
ATOM 1283 C C . ARG A 1 162 ? -9.041 15.811 16.371 1.00 60.44 162 ARG A C 1
ATOM 1285 O O . ARG A 1 162 ? -9.997 16.512 16.719 1.00 60.44 162 ARG A O 1
ATOM 1292 N N . LEU A 1 163 ? -8.913 14.540 16.720 1.00 58.62 163 LEU A N 1
ATOM 1293 C CA . LEU A 1 163 ? -9.979 13.869 17.452 1.00 58.62 163 LEU A CA 1
ATOM 1294 C C . LEU A 1 163 ? -9.953 14.283 18.923 1.00 58.62 163 LEU A C 1
ATOM 1296 O O . LEU A 1 163 ? -9.073 13.892 19.683 1.00 58.62 163 LEU A O 1
ATOM 1300 N N . ALA A 1 164 ? -10.959 15.054 19.328 1.00 46.22 164 ALA A N 1
ATOM 1301 C CA . ALA A 1 164 ? -11.377 15.142 20.718 1.00 46.22 164 ALA A CA 1
ATOM 1302 C C . ALA A 1 164 ? -12.354 13.986 20.978 1.00 46.22 164 ALA A C 1
ATOM 1304 O O . ALA A 1 164 ? -13.520 14.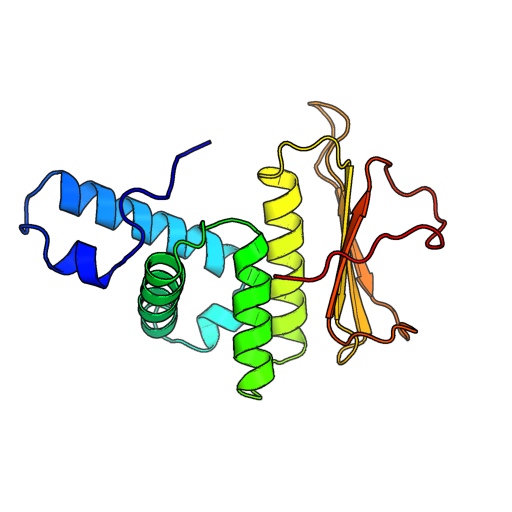137 20.650 1.00 46.22 164 ALA A O 1
ATOM 1305 N N . GLU A 1 165 ? -11.840 12.850 21.468 1.00 45.38 165 GLU A N 1
ATOM 1306 C CA . GLU A 1 165 ? -12.488 11.687 22.135 1.00 45.38 165 GLU A CA 1
ATOM 1307 C C . GLU A 1 165 ? -13.835 11.096 21.63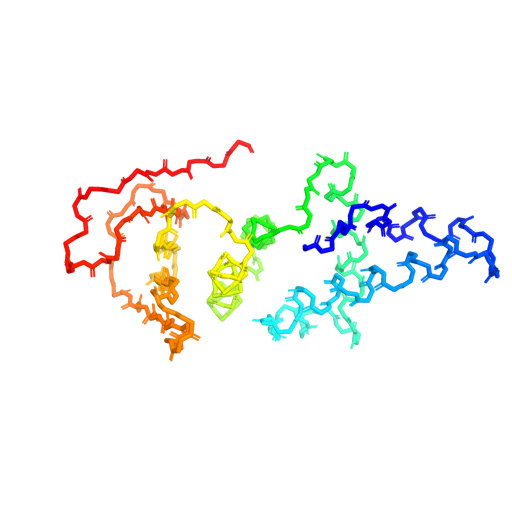4 1.00 45.38 165 GLU A C 1
ATOM 1309 O O . GLU A 1 165 ? -14.211 10.023 22.099 1.00 45.38 165 GLU A O 1
ATOM 1314 N N . ASP A 1 166 ? -14.551 11.690 20.681 1.00 45.00 166 ASP A N 1
ATOM 1315 C CA . ASP A 1 166 ? -15.890 11.267 20.266 1.00 45.00 166 ASP A CA 1
ATOM 1316 C C . ASP A 1 166 ? -15.886 10.717 18.829 1.00 45.00 166 ASP A C 1
ATOM 1318 O O . ASP A 1 166 ? -15.538 11.389 17.852 1.00 45.00 166 ASP A O 1
ATOM 1322 N N . HIS A 1 167 ? -16.268 9.446 18.713 1.00 50.44 167 HIS A N 1
ATOM 1323 C CA . HIS A 1 167 ? -16.192 8.632 17.502 1.00 50.44 167 HIS A CA 1
ATOM 1324 C C . HIS A 1 167 ? -17.511 8.595 16.699 1.00 50.44 167 HIS A C 1
ATOM 1326 O O . HIS A 1 167 ? -17.682 7.754 15.821 1.00 50.44 167 HIS A O 1
ATOM 1332 N N . SER A 1 168 ? -18.459 9.495 16.976 1.00 40.28 168 SER A N 1
ATOM 1333 C CA . SER A 1 168 ? -19.843 9.411 16.476 1.00 40.28 168 SER A CA 1
ATOM 1334 C C . SER A 1 168 ? -20.117 9.970 15.062 1.00 40.28 168 SER A C 1
ATOM 1336 O O . SER A 1 168 ? -21.154 9.647 14.491 1.00 40.28 168 SER A O 1
ATOM 1338 N N . ASN A 1 169 ? -19.212 10.750 14.449 1.00 38.53 169 ASN A N 1
ATOM 1339 C CA . ASN A 1 169 ? -19.456 11.455 13.167 1.00 38.53 169 ASN A CA 1
ATOM 1340 C C . ASN A 1 169 ? -18.493 11.083 12.017 1.00 38.53 169 ASN A C 1
ATOM 1342 O O . ASN A 1 169 ? -17.815 11.951 11.465 1.00 38.53 169 ASN A O 1
ATOM 1346 N N . TRP A 1 170 ? -18.388 9.803 11.659 1.00 48.97 170 TRP A N 1
ATOM 1347 C CA . TRP A 1 170 ? -17.384 9.333 10.695 1.00 48.97 170 TRP A CA 1
ATOM 1348 C C . TRP A 1 170 ? -18.019 9.003 9.340 1.00 48.97 170 TRP A C 1
ATOM 1350 O O . TRP A 1 170 ? -18.861 8.113 9.249 1.00 48.97 170 TRP A O 1
ATOM 1360 N N . GLU A 1 171 ? -17.598 9.696 8.276 1.00 38.12 171 GLU A N 1
ATOM 1361 C CA . GLU A 1 171 ? -17.952 9.328 6.899 1.00 38.12 171 GLU A CA 1
ATOM 1362 C C . GLU A 1 171 ? -17.084 8.156 6.428 1.00 38.12 171 GLU A C 1
ATOM 1364 O O . GLU A 1 171 ? -15.863 8.264 6.310 1.00 38.12 171 GLU A O 1
ATOM 1369 N N . VAL A 1 172 ? -17.720 7.019 6.152 1.00 38.97 172 VAL A N 1
ATOM 1370 C CA . VAL A 1 172 ? -17.069 5.851 5.553 1.00 38.97 172 VAL A CA 1
ATOM 1371 C C . VAL A 1 172 ? -16.718 6.176 4.103 1.00 38.97 172 VAL A C 1
ATOM 1373 O O . VAL A 1 172 ? -17.608 6.386 3.277 1.00 38.97 172 VAL A O 1
ATOM 1376 N N . LEU A 1 173 ? -15.426 6.187 3.775 1.00 34.88 173 LEU A N 1
ATOM 1377 C CA . LEU A 1 173 ? -14.983 6.253 2.386 1.00 34.88 173 LEU A CA 1
ATOM 1378 C C . LEU A 1 173 ? -14.881 4.827 1.841 1.00 34.88 173 LEU A C 1
ATOM 1380 O O . LEU A 1 173 ? -13.974 4.074 2.197 1.00 34.88 173 LEU A O 1
ATOM 1384 N N . ASN A 1 174 ? -15.826 4.456 0.979 1.00 30.00 174 ASN A N 1
ATOM 1385 C CA . ASN A 1 174 ? -15.735 3.215 0.218 1.00 30.00 174 ASN A CA 1
ATOM 1386 C C . ASN A 1 174 ? -14.665 3.363 -0.875 1.00 30.00 174 ASN A C 1
ATOM 1388 O O . ASN A 1 174 ? -14.510 4.434 -1.466 1.00 30.00 174 ASN A O 1
ATOM 1392 N N . TYR A 1 175 ? -13.905 2.295 -1.117 1.00 30.12 175 TYR A N 1
ATOM 1393 C CA . TYR A 1 175 ? -13.021 2.214 -2.277 1.00 30.12 175 TYR A CA 1
ATOM 1394 C C . TYR A 1 175 ? -13.861 1.968 -3.533 1.00 30.12 175 TYR A C 1
ATOM 1396 O O . TYR A 1 175 ? -14.545 0.948 -3.599 1.00 30.12 175 TYR A O 1
ATOM 1404 N N . ASP A 1 176 ? -13.780 2.891 -4.494 1.00 29.75 176 ASP A N 1
ATOM 1405 C CA . ASP A 1 176 ? -14.134 2.652 -5.900 1.00 29.75 176 ASP A CA 1
ATOM 1406 C C . ASP A 1 176 ? -12.951 2.010 -6.643 1.00 29.75 176 ASP A C 1
ATOM 1408 O O . ASP A 1 176 ? -11.797 2.468 -6.426 1.00 29.75 176 ASP A O 1
#

Sequence (176 aa):
MSNFSTYLSPSKARLLPVNSRERSIASHSLRQAWHYIFDYCPTLLAMYPPSGKEFLDVFLDKIEAANISLNWKVFFIILDDHKKAGTLTEDLCAELMMAAAIRWTISDLTKAQSIFIVEKNFGHSILGEKAAGIDDDKTFKVILHDNIDSTNDLFFSVSTSRLAEDHSNWEVLNYD

pLDDT: mean 77.71, std 18.58, range [29.75, 95.88]

Secondary structure (DSSP, 8-state):
---GGGG--HHHHHHS-TT-HHHHHHHHHHHHHHHHHHTT-HHHHHHSTTTSHHHHHHHHHHHHHTT--SSTTHHHHHHHHHHHTT---HHHHHHHHHHHHHHHHHH--SS--EEEEEETTTTEEEEEE--SSSSS---EEEEE-S----SSSEEEEEESS---S--S--------

InterPro domains:
  IPR023973 Methanobactin biosynthesis cassette protein MbnC-like [PF27805] (17-171)

Solvent-accessible surface area (backbone atoms only — not comparable to full-atom values): 10222 Å² total; per-residue (Å²): 131,84,80,65,72,88,36,49,30,50,71,64,41,68,74,39,56,97,85,37,72,65,32,53,51,19,55,52,41,45,52,49,51,48,51,68,57,42,77,52,21,61,62,60,36,66,76,29,72,98,74,25,52,77,55,48,41,54,50,33,36,50,34,48,76,68,70,49,73,96,50,40,68,48,36,56,55,52,50,50,52,29,51,75,68,72,67,60,45,68,69,44,51,54,27,33,56,48,39,23,36,55,40,37,59,74,66,59,87,62,77,56,27,25,38,38,40,38,35,48,90,75,25,41,34,39,41,25,35,46,45,90,50,94,88,42,69,71,51,74,45,77,43,80,39,99,71,66,99,64,95,56,62,64,48,36,36,71,34,69,51,70,86,75,94,71,87,86,86,74,64,77,58,78,88,130

Foldseek 3Di:
DDQLQPAQAPVVLVPDDPPDPSNVSNVVSLVVLLCLPCVQQVVCQVVDPDRNCVVSNVLSNVCSVVVHGPALCSLVVVQVVCVVVVNDDLSRVQSSQVSSLVRCLVPPPDLFFWKWKDAAVNQWMWIWGHAPDPPGDRDTDTDRGPHDPDPDRIWMFTHSDDDPPDPPDTDTDDDD